Protein AF-A0A935T039-F1 (afdb_monomer)

Radius of gyration: 15.33 Å; Cα contacts (8 Å, |Δi|>4): 122; chains: 1; bounding box: 45×27×36 Å

Sequence (85 aa):
MFDSLFTLYCEACEVASRPSRLWVRAELEVASSRGIETHHYLECMNCGYRFKSCMEDHMEAVGDDEWRRCVDDSSTSAESPSTLR

Structure (mmCIF, N/CA/C/O backbone):
data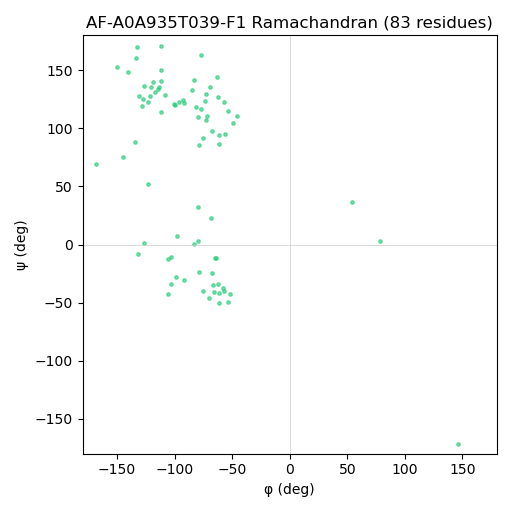_AF-A0A935T039-F1
#
_entry.id   AF-A0A935T039-F1
#
loop_
_atom_site.group_PDB
_atom_site.id
_atom_site.type_symbol
_atom_site.label_atom_id
_atom_site.label_alt_id
_atom_site.label_comp_id
_atom_site.label_asym_id
_atom_site.label_ent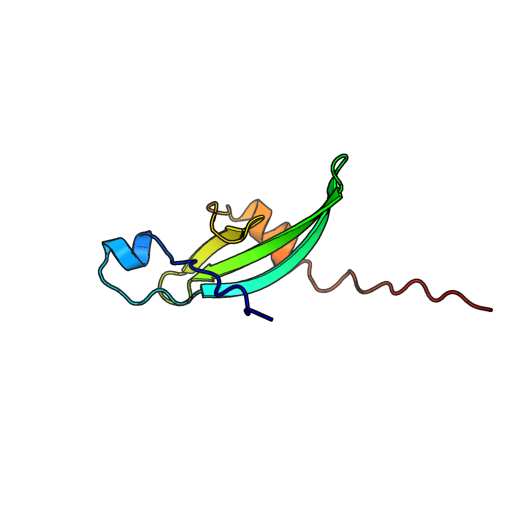ity_id
_atom_site.label_seq_id
_atom_site.pdbx_PDB_ins_code
_atom_site.Cartn_x
_atom_site.Cartn_y
_atom_site.Cartn_z
_atom_site.occupancy
_atom_site.B_iso_or_equiv
_atom_site.auth_seq_id
_atom_site.auth_comp_id
_atom_site.auth_asym_id
_atom_site.auth_atom_id
_atom_site.pdbx_PDB_model_num
ATOM 1 N N . MET A 1 1 ? 23.073 6.901 9.869 1.00 43.97 1 MET A N 1
ATOM 2 C CA . MET A 1 1 ? 22.184 6.897 8.693 1.00 43.97 1 MET A CA 1
ATOM 3 C C . MET A 1 1 ? 20.804 6.682 9.267 1.00 43.97 1 MET A C 1
ATOM 5 O O . MET A 1 1 ? 20.655 5.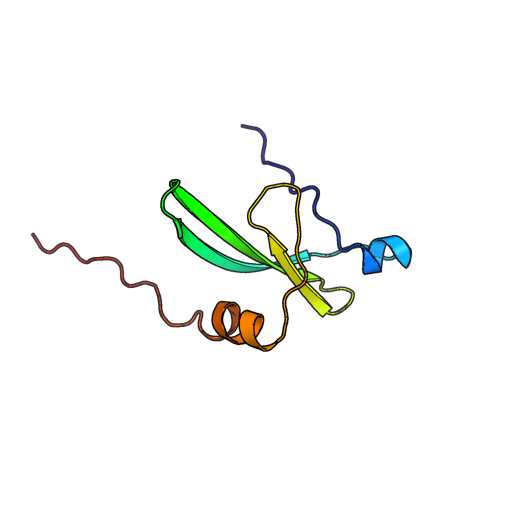720 10.007 1.00 43.97 1 MET A O 1
ATOM 9 N N . PHE A 1 2 ? 19.895 7.645 9.131 1.00 34.09 2 PHE A N 1
ATOM 10 C CA . PHE A 1 2 ? 18.539 7.459 9.637 1.00 34.09 2 PHE A CA 1
ATOM 11 C C . PHE A 1 2 ? 17.873 6.448 8.710 1.00 34.09 2 PHE A C 1
ATOM 13 O O . PHE A 1 2 ? 17.695 6.744 7.534 1.00 34.09 2 PHE A O 1
ATOM 20 N N . ASP A 1 3 ? 17.611 5.245 9.224 1.00 44.38 3 ASP A N 1
ATOM 21 C CA . ASP A 1 3 ? 16.550 4.387 8.710 1.00 44.38 3 ASP A CA 1
ATOM 22 C C . ASP A 1 3 ? 15.332 5.291 8.540 1.00 44.38 3 ASP A C 1
ATOM 24 O O . ASP A 1 3 ? 14.816 5.811 9.535 1.00 44.38 3 ASP A O 1
ATOM 28 N N . SER A 1 4 ? 14.947 5.557 7.292 1.00 46.31 4 SER A N 1
ATOM 29 C CA . SER A 1 4 ? 13.666 6.165 6.969 1.00 46.31 4 SER A CA 1
ATOM 30 C C . SER A 1 4 ? 12.604 5.273 7.594 1.00 46.31 4 SER A C 1
ATOM 32 O O . SER A 1 4 ? 12.251 4.217 7.070 1.00 46.31 4 SER A O 1
ATOM 34 N N . LEU A 1 5 ? 12.187 5.644 8.803 1.00 52.19 5 LEU A N 1
ATOM 35 C CA . LEU A 1 5 ? 11.062 5.057 9.497 1.00 52.19 5 LEU A CA 1
ATOM 36 C C . LEU A 1 5 ? 9.874 5.340 8.592 1.00 52.19 5 LEU A C 1
ATOM 38 O O . LEU A 1 5 ? 9.323 6.430 8.669 1.00 52.19 5 LEU A O 1
ATOM 42 N N . PHE A 1 6 ? 9.524 4.400 7.712 1.00 57.00 6 PHE A N 1
ATOM 43 C CA . PHE A 1 6 ? 8.301 4.471 6.927 1.00 57.00 6 PHE A CA 1
ATOM 44 C C . PHE A 1 6 ? 7.160 4.780 7.900 1.00 57.00 6 PHE A C 1
ATOM 46 O O . PHE A 1 6 ? 6.728 3.915 8.665 1.00 57.00 6 PHE A O 1
ATOM 53 N N . THR A 1 7 ? 6.682 6.023 7.906 1.00 67.62 7 THR A N 1
ATOM 54 C CA . THR A 1 7 ? 5.576 6.494 8.751 1.00 67.62 7 THR A CA 1
ATOM 55 C C . THR A 1 7 ? 4.236 6.087 8.142 1.00 67.62 7 THR A C 1
ATOM 57 O O . THR A 1 7 ? 3.232 6.781 8.267 1.00 67.62 7 THR A O 1
ATOM 60 N N . LEU A 1 8 ? 4.213 4.944 7.459 1.00 80.94 8 LEU A N 1
ATOM 61 C CA . LEU A 1 8 ? 3.060 4.447 6.741 1.00 80.94 8 LEU A CA 1
ATOM 62 C C . LEU A 1 8 ? 2.148 3.675 7.693 1.00 80.94 8 LEU A C 1
ATOM 64 O O . LEU A 1 8 ? 2.575 2.793 8.443 1.00 80.94 8 LEU A O 1
ATOM 68 N N . TYR A 1 9 ? 0.856 3.975 7.628 1.00 86.88 9 TYR A N 1
ATOM 69 C CA . TYR A 1 9 ? -0.179 3.271 8.371 1.00 86.88 9 TYR A CA 1
ATOM 70 C C . TYR A 1 9 ? -1.428 3.083 7.510 1.00 86.88 9 TYR A C 1
ATOM 72 O O . TYR A 1 9 ? -1.758 3.884 6.644 1.00 86.88 9 TYR A O 1
ATOM 80 N N . CYS A 1 10 ? -2.150 1.993 7.745 1.00 89.38 10 CYS A N 1
ATOM 81 C CA . CYS A 1 10 ? -3.435 1.761 7.113 1.00 89.38 10 CYS A CA 1
ATOM 82 C C . CYS A 1 10 ? -4.479 2.702 7.729 1.00 89.38 10 CYS A C 1
ATOM 84 O O . CYS A 1 10 ? -4.929 2.456 8.850 1.00 89.38 10 CYS A O 1
ATOM 86 N N . GLU A 1 11 ? -4.898 3.721 6.977 1.00 88.25 11 GLU A N 1
ATOM 87 C CA . GLU A 1 11 ? -5.920 4.699 7.386 1.00 88.25 11 GLU A CA 1
ATOM 88 C C . GLU A 1 11 ? -7.203 4.009 7.882 1.00 88.25 11 GLU A C 1
ATOM 90 O O . GLU A 1 11 ? -7.730 4.333 8.941 1.00 88.25 11 GLU A O 1
ATOM 95 N N . ALA A 1 12 ? -7.659 2.953 7.199 1.00 88.38 12 ALA A N 1
ATOM 96 C CA . ALA A 1 12 ? -8.837 2.197 7.627 1.00 88.38 12 ALA A CA 1
ATOM 97 C C . ALA A 1 12 ? -8.666 1.527 9.007 1.00 88.38 12 ALA A C 1
ATOM 99 O O . ALA A 1 12 ? -9.633 1.399 9.758 1.00 88.38 12 ALA A O 1
ATOM 100 N N . CYS A 1 13 ? -7.453 1.082 9.358 1.00 91.44 13 CYS A N 1
ATOM 101 C CA . CYS A 1 13 ? -7.178 0.544 10.693 1.00 91.44 13 CYS A CA 1
ATOM 102 C C . CYS A 1 13 ? -7.087 1.654 11.734 1.00 91.44 13 CYS A C 1
ATOM 104 O O . CYS A 1 13 ? -7.604 1.474 12.833 1.00 91.44 13 CYS A O 1
ATOM 106 N N . GLU A 1 14 ? -6.472 2.783 11.385 1.00 90.44 14 GLU A N 1
ATOM 107 C CA . GLU A 1 14 ? -6.364 3.942 12.267 1.00 90.44 14 GLU A CA 1
ATOM 108 C C . GLU A 1 14 ? -7.749 4.493 12.630 1.00 90.44 14 GLU A C 1
ATOM 110 O O . GLU A 1 14 ? -8.076 4.595 13.812 1.00 90.44 14 GLU A O 1
ATOM 115 N N . VAL A 1 15 ? -8.610 4.722 11.633 1.00 90.69 15 VAL A N 1
ATOM 116 C CA . VAL A 1 15 ? -10.004 5.154 11.831 1.00 90.69 15 VAL A CA 1
ATOM 117 C C . VAL A 1 15 ? -10.775 4.152 12.696 1.00 90.69 15 VAL A C 1
ATOM 119 O O . VAL A 1 15 ? -11.568 4.540 13.552 1.00 90.69 15 VAL A O 1
ATOM 122 N N . ALA A 1 16 ? -10.512 2.853 12.531 1.00 91.75 16 ALA A N 1
ATOM 123 C CA . ALA A 1 16 ? -11.109 1.797 13.347 1.00 91.75 16 ALA A CA 1
ATOM 124 C C . ALA A 1 16 ? -10.442 1.609 14.726 1.00 91.75 16 ALA A C 1
ATOM 126 O O . ALA A 1 16 ? -10.823 0.689 15.452 1.00 91.75 16 ALA A O 1
ATOM 127 N N . SER A 1 17 ? -9.450 2.430 15.095 1.00 90.81 17 SER A N 1
ATOM 128 C CA . SER A 1 17 ? -8.665 2.304 16.335 1.00 90.81 17 SER A CA 1
ATOM 129 C C . SER A 1 17 ? -8.022 0.920 16.516 1.00 90.81 17 SER A C 1
ATOM 131 O O . SER A 1 17 ? -7.945 0.378 17.620 1.00 90.81 17 SER A O 1
ATOM 133 N N . ARG A 1 18 ? -7.568 0.316 15.413 1.00 90.19 18 ARG A N 1
ATOM 134 C CA . ARG A 1 18 ? -6.873 -0.976 15.375 1.00 90.19 18 ARG A CA 1
ATOM 135 C C . ARG A 1 18 ? -5.410 -0.775 14.977 1.00 90.19 18 ARG A C 1
ATOM 137 O O . ARG A 1 18 ? -5.110 0.127 14.197 1.00 90.19 18 ARG A O 1
ATOM 144 N N . PRO A 1 19 ? -4.491 -1.637 15.442 1.00 86.44 19 PRO A N 1
ATOM 145 C CA . PRO A 1 19 ? -3.095 -1.538 15.043 1.00 86.44 19 PRO A CA 1
ATOM 146 C C . PRO A 1 19 ? -2.949 -1.744 13.530 1.00 86.44 19 PRO A C 1
ATOM 148 O O . PRO A 1 19 ? -3.399 -2.752 12.976 1.00 86.44 19 PRO A O 1
ATOM 151 N N . SER A 1 20 ? -2.294 -0.790 12.871 1.00 86.88 20 SER A N 1
ATOM 152 C CA . SER A 1 20 ? -1.839 -0.953 11.494 1.00 86.88 20 SER A CA 1
ATOM 153 C C . SER A 1 20 ? -0.644 -1.903 11.465 1.00 86.88 20 SER A C 1
ATOM 155 O O . SER A 1 20 ? 0.319 -1.720 12.208 1.00 86.88 20 SER A O 1
ATOM 157 N N . ARG A 1 21 ? -0.695 -2.917 10.597 1.00 89.94 21 ARG A N 1
ATOM 158 C CA . ARG A 1 21 ? 0.409 -3.859 10.399 1.00 89.94 21 ARG A CA 1
ATOM 159 C C . ARG A 1 21 ? 0.635 -4.073 8.912 1.00 89.94 21 ARG A C 1
ATOM 161 O O . ARG A 1 21 ? 0.032 -4.965 8.325 1.00 89.94 21 ARG A O 1
ATOM 168 N N . LEU A 1 22 ? 1.470 -3.229 8.321 1.00 90.44 22 LEU A N 1
ATOM 169 C CA . LEU A 1 22 ? 1.808 -3.291 6.904 1.00 90.44 22 LEU A CA 1
ATOM 170 C C . LEU A 1 22 ? 2.922 -4.313 6.662 1.00 90.44 22 LEU A C 1
ATOM 172 O O . LEU A 1 22 ? 3.844 -4.442 7.467 1.00 90.44 22 LEU A O 1
ATOM 176 N N . TRP A 1 23 ? 2.817 -5.043 5.558 1.00 90.31 23 TRP A N 1
ATOM 177 C CA . TRP A 1 23 ? 3.801 -6.015 5.107 1.00 90.31 23 TRP A CA 1
ATOM 178 C C . TRP A 1 23 ? 4.130 -5.768 3.638 1.00 90.31 23 TRP A C 1
ATOM 180 O O . TRP A 1 23 ? 3.219 -5.716 2.814 1.00 90.31 23 TRP A O 1
ATOM 190 N N . VAL A 1 24 ? 5.414 -5.646 3.301 1.00 90.25 24 VAL A N 1
ATOM 191 C CA . VAL A 1 24 ? 5.859 -5.508 1.907 1.00 90.25 24 VAL A CA 1
ATOM 192 C C . VAL A 1 24 ? 5.738 -6.859 1.207 1.00 90.25 24 VAL A C 1
ATOM 194 O O . VAL A 1 24 ? 6.274 -7.867 1.668 1.00 90.25 24 VAL A O 1
ATOM 197 N N . ARG A 1 25 ? 4.990 -6.887 0.108 1.00 91.69 25 ARG A N 1
ATOM 198 C CA . ARG A 1 25 ? 4.727 -8.083 -0.697 1.00 91.69 25 ARG A CA 1
ATOM 199 C C . ARG A 1 25 ? 5.551 -8.127 -1.973 1.00 91.69 25 ARG A C 1
ATOM 201 O O . ARG A 1 25 ? 5.954 -9.212 -2.368 1.00 91.69 25 ARG A O 1
ATOM 208 N N . ALA A 1 26 ? 5.814 -6.971 -2.571 1.00 89.44 26 ALA A N 1
ATOM 209 C CA . ALA A 1 26 ? 6.698 -6.836 -3.718 1.00 89.44 26 ALA A CA 1
ATOM 210 C C . ALA A 1 26 ? 7.371 -5.461 -3.711 1.00 89.44 26 ALA A C 1
ATOM 212 O O . ALA A 1 26 ? 6.806 -4.485 -3.208 1.00 89.44 26 ALA A O 1
ATOM 213 N N . GLU A 1 27 ? 8.557 -5.399 -4.304 1.00 90.69 27 GLU A N 1
ATOM 214 C CA . GLU A 1 27 ? 9.313 -4.174 -4.550 1.00 90.69 27 GLU A CA 1
ATOM 215 C C . GLU A 1 27 ? 9.667 -4.146 -6.035 1.00 90.69 27 GLU A C 1
ATOM 217 O O . GLU A 1 27 ? 10.196 -5.120 -6.569 1.00 90.69 27 GLU A O 1
ATOM 222 N N . LEU A 1 28 ? 9.308 -3.064 -6.717 1.00 88.06 28 LEU A N 1
ATOM 223 C CA . LEU A 1 28 ? 9.432 -2.938 -8.166 1.00 88.06 28 LEU A CA 1
ATOM 224 C C . LEU A 1 28 ? 10.163 -1.649 -8.506 1.00 88.06 28 LEU A C 1
ATOM 226 O O . LEU A 1 28 ? 9.672 -0.562 -8.216 1.00 88.06 28 LEU A O 1
ATOM 230 N N . GLU A 1 29 ? 11.308 -1.771 -9.164 1.00 88.75 29 GLU A N 1
ATOM 231 C CA . GLU A 1 29 ? 12.020 -0.630 -9.727 1.00 88.75 29 GLU A CA 1
ATOM 232 C C . GLU A 1 29 ? 11.402 -0.262 -11.078 1.00 88.75 29 GLU A C 1
ATOM 234 O O . GLU A 1 29 ? 11.387 -1.051 -12.024 1.00 88.75 29 GLU A O 1
ATOM 239 N N . VAL A 1 30 ? 10.871 0.952 -11.175 1.00 84.00 30 VAL A N 1
ATOM 240 C CA . VAL A 1 30 ? 10.248 1.484 -12.382 1.00 84.00 30 VAL A CA 1
ATOM 241 C C . VAL A 1 30 ? 11.127 2.600 -12.927 1.00 84.00 30 VAL A C 1
ATOM 243 O O . VAL A 1 30 ? 11.279 3.656 -12.318 1.00 84.00 30 VAL A O 1
ATOM 246 N N . ALA A 1 31 ? 11.708 2.369 -14.103 1.00 85.06 31 ALA A N 1
ATOM 247 C CA . ALA A 1 31 ? 12.449 3.397 -14.819 1.00 85.06 31 ALA A CA 1
ATOM 248 C C . ALA A 1 31 ? 11.472 4.371 -15.496 1.00 85.06 31 ALA A C 1
ATOM 250 O O . ALA A 1 31 ? 10.723 3.995 -16.401 1.00 85.06 31 ALA A O 1
ATOM 251 N N . SER A 1 32 ? 11.499 5.632 -15.077 1.00 79.00 32 SER A N 1
ATOM 252 C CA . SER A 1 32 ? 10.765 6.736 -15.687 1.00 79.00 32 SER A CA 1
ATOM 253 C C . SER A 1 32 ? 11.726 7.726 -16.356 1.00 79.00 32 SER A C 1
ATOM 255 O O . SER A 1 32 ? 12.947 7.664 -16.209 1.00 79.00 32 SER A O 1
ATOM 257 N N . SER A 1 33 ? 11.187 8.684 -17.113 1.00 78.56 33 SER A N 1
ATOM 258 C CA . SER A 1 33 ? 11.987 9.745 -17.746 1.00 78.56 33 SER A CA 1
ATOM 259 C C . SER A 1 33 ? 12.686 10.671 -16.741 1.00 78.56 33 SER A C 1
ATOM 261 O O . SER A 1 33 ? 13.538 11.465 -17.137 1.00 78.56 33 SER A O 1
ATOM 263 N N . ARG A 1 34 ? 12.326 10.583 -15.454 1.00 78.56 34 ARG A N 1
ATOM 264 C CA . ARG A 1 34 ? 12.881 11.384 -14.356 1.00 78.56 34 ARG A CA 1
ATOM 265 C C . ARG A 1 34 ? 13.890 10.620 -13.495 1.00 78.56 34 ARG A C 1
ATOM 267 O O . ARG A 1 34 ? 14.573 11.257 -12.699 1.00 78.56 34 ARG A O 1
ATOM 274 N N . GLY A 1 35 ? 14.007 9.303 -13.658 1.00 83.69 35 GLY A N 1
ATOM 275 C CA . GLY A 1 35 ? 14.890 8.458 -12.857 1.00 83.69 35 GLY A CA 1
ATOM 276 C C . GLY A 1 35 ? 14.308 7.067 -12.623 1.00 83.69 35 GLY A C 1
ATOM 277 O O . GLY A 1 35 ? 13.303 6.697 -13.220 1.00 83.69 35 GLY A O 1
ATOM 278 N N . ILE A 1 36 ? 14.963 6.292 -11.762 1.00 84.38 36 ILE A N 1
ATOM 279 C CA . ILE A 1 36 ? 14.445 5.007 -11.283 1.00 84.38 36 ILE A CA 1
ATOM 280 C C . ILE A 1 36 ? 13.687 5.281 -9.985 1.00 84.38 36 ILE A C 1
ATOM 282 O O . ILE A 1 36 ? 14.243 5.876 -9.063 1.00 84.38 36 ILE A O 1
ATOM 286 N N . GLU A 1 37 ? 12.424 4.872 -9.939 1.00 85.62 37 GLU A N 1
ATOM 287 C CA . GLU A 1 37 ? 11.544 4.998 -8.778 1.00 85.62 37 GLU A CA 1
ATOM 288 C C . GLU A 1 37 ? 11.225 3.600 -8.242 1.00 85.62 37 GLU A C 1
ATOM 290 O O . GLU A 1 37 ? 10.923 2.692 -9.016 1.00 85.62 37 GLU A O 1
ATOM 295 N N . THR A 1 38 ? 11.281 3.412 -6.924 1.00 86.00 38 THR A N 1
ATOM 296 C CA . THR A 1 38 ? 10.948 2.127 -6.297 1.00 86.00 38 THR A CA 1
ATOM 297 C C . THR A 1 38 ? 9.505 2.149 -5.816 1.00 86.00 38 THR A C 1
ATOM 299 O O . THR A 1 38 ? 9.106 3.001 -5.026 1.00 86.00 38 THR A O 1
ATOM 302 N N . HIS A 1 39 ? 8.705 1.204 -6.296 1.00 89.75 39 HIS A N 1
ATOM 303 C CA . HIS A 1 39 ? 7.334 0.988 -5.863 1.00 89.75 39 HIS A CA 1
ATOM 304 C C . HIS A 1 39 ? 7.273 -0.174 -4.875 1.00 89.75 39 HIS A C 1
ATOM 306 O O . HIS A 1 39 ? 7.593 -1.310 -5.224 1.00 89.75 39 HIS A O 1
ATOM 312 N N . HIS A 1 40 ? 6.790 0.095 -3.667 1.00 89.88 40 HIS A N 1
ATOM 313 C CA . HIS A 1 40 ? 6.547 -0.914 -2.642 1.00 89.88 40 HIS A CA 1
ATOM 314 C C . HIS A 1 40 ? 5.062 -1.270 -2.617 1.00 89.88 40 HIS A C 1
ATOM 316 O O . HIS A 1 40 ? 4.218 -0.413 -2.355 1.00 89.88 40 HIS A O 1
ATOM 322 N N . TYR A 1 41 ? 4.738 -2.537 -2.861 1.00 91.75 41 TYR A N 1
ATOM 323 C CA . TYR A 1 41 ? 3.384 -3.063 -2.709 1.00 91.75 41 TYR A CA 1
ATOM 324 C C . TYR A 1 41 ? 3.220 -3.618 -1.302 1.00 91.75 41 TYR A C 1
ATOM 326 O O . TYR A 1 41 ? 3.958 -4.508 -0.878 1.00 91.75 41 TYR A O 1
ATOM 334 N N . LEU A 1 42 ? 2.255 -3.080 -0.568 1.00 92.12 42 LEU A N 1
ATOM 335 C CA . LEU A 1 42 ? 2.053 -3.309 0.855 1.00 92.12 42 LEU A CA 1
ATOM 336 C C . LEU A 1 42 ? 0.689 -3.956 1.088 1.00 92.12 42 LEU A C 1
ATOM 338 O O . LEU A 1 42 ? -0.309 -3.556 0.498 1.00 92.12 42 LEU A O 1
ATOM 342 N N . GLU A 1 43 ? 0.621 -4.916 2.001 1.00 93.69 43 GLU A N 1
ATOM 343 C CA . GLU A 1 43 ? -0.635 -5.477 2.497 1.00 93.69 43 GLU A CA 1
ATOM 344 C C . GLU A 1 43 ? -0.772 -5.195 3.992 1.00 93.69 43 GLU A C 1
ATOM 346 O O . GLU A 1 43 ? 0.140 -5.461 4.777 1.00 93.69 43 GLU A O 1
ATOM 351 N N . CYS A 1 44 ? -1.925 -4.686 4.417 1.00 92.94 44 CYS A N 1
ATOM 352 C CA . CYS A 1 44 ? -2.237 -4.594 5.832 1.00 92.94 44 CYS A CA 1
ATOM 353 C C . CYS A 1 44 ? -2.707 -5.951 6.358 1.00 92.94 44 CYS A C 1
ATOM 355 O O . CYS A 1 44 ? -3.836 -6.368 6.124 1.00 92.94 44 CYS A O 1
ATOM 357 N N . MET A 1 45 ? -1.891 -6.597 7.183 1.00 92.81 45 MET A N 1
ATOM 358 C CA . MET A 1 45 ? -2.181 -7.895 7.800 1.00 92.81 45 MET A CA 1
ATOM 359 C C . MET A 1 45 ? -3.372 -7.876 8.771 1.00 92.81 45 MET A C 1
ATOM 361 O O . MET A 1 45 ? -3.816 -8.929 9.221 1.00 92.81 45 MET A O 1
ATOM 365 N N . ASN A 1 46 ? -3.874 -6.695 9.141 1.00 91.94 46 ASN A N 1
ATOM 366 C CA . ASN A 1 46 ? -5.000 -6.559 10.065 1.00 91.94 46 ASN A CA 1
ATOM 367 C C . ASN A 1 46 ? -6.369 -6.494 9.355 1.00 91.94 46 ASN A C 1
ATOM 369 O O . ASN A 1 46 ? -7.379 -6.912 9.928 1.00 91.94 46 ASN A O 1
ATOM 373 N N . CYS A 1 47 ? -6.422 -5.957 8.134 1.00 92.12 47 CYS A N 1
ATOM 374 C CA . CYS A 1 47 ? -7.669 -5.746 7.384 1.00 92.12 47 CYS A CA 1
ATOM 375 C C . CYS A 1 47 ? -7.631 -6.241 5.928 1.00 92.12 47 CYS A C 1
ATOM 377 O O . CYS A 1 47 ? -8.671 -6.244 5.281 1.00 92.12 47 CYS A O 1
ATOM 379 N N . GLY A 1 48 ? -6.471 -6.656 5.418 1.00 92.12 48 GLY A N 1
ATOM 380 C CA . GLY A 1 48 ? -6.279 -7.155 4.054 1.00 92.12 48 GLY A CA 1
ATOM 381 C C . GLY A 1 48 ? -6.206 -6.073 2.974 1.00 92.12 48 GLY A C 1
ATOM 382 O O . GLY A 1 48 ? -6.103 -6.410 1.797 1.00 92.12 48 GLY A O 1
ATOM 383 N N . TYR A 1 49 ? -6.263 -4.784 3.334 1.00 92.75 49 TYR A N 1
ATOM 384 C CA . TYR A 1 49 ? -6.117 -3.715 2.347 1.00 92.75 49 TYR A CA 1
ATOM 385 C C . TYR A 1 49 ? -4.734 -3.736 1.703 1.00 92.75 49 TYR A C 1
ATOM 387 O O . TYR A 1 49 ? -3.727 -4.009 2.359 1.00 92.75 49 TYR A O 1
ATOM 395 N N . ARG A 1 50 ? -4.718 -3.409 0.416 1.00 94.56 50 ARG A N 1
ATOM 396 C CA . ARG A 1 50 ? -3.544 -3.429 -0.444 1.00 94.56 50 ARG A CA 1
ATOM 397 C C . ARG A 1 50 ? -3.215 -2.014 -0.869 1.00 94.56 50 ARG A C 1
ATOM 399 O O . ARG A 1 50 ? -4.103 -1.267 -1.283 1.00 94.56 50 ARG A O 1
ATOM 406 N N . PHE A 1 51 ? -1.943 -1.679 -0.774 1.00 92.94 51 PHE A N 1
ATOM 407 C CA . PHE A 1 51 ? -1.436 -0.351 -1.044 1.00 92.94 51 PHE A CA 1
ATOM 408 C C . PHE A 1 51 ? -0.199 -0.413 -1.921 1.00 92.94 51 PHE A C 1
ATOM 410 O O . PHE A 1 51 ? 0.483 -1.436 -1.995 1.00 92.94 51 PHE A O 1
ATOM 417 N N . LYS A 1 52 ? 0.101 0.717 -2.542 1.00 91.94 52 LYS A N 1
ATOM 418 C CA . LYS A 1 52 ? 1.344 0.982 -3.243 1.00 91.94 52 LYS A CA 1
ATOM 419 C C . LYS A 1 52 ? 1.935 2.274 -2.703 1.00 91.94 52 LYS A C 1
ATOM 421 O O . LYS A 1 52 ? 1.210 3.247 -2.525 1.00 91.94 52 LYS A O 1
ATOM 426 N N . SER A 1 53 ? 3.240 2.267 -2.463 1.00 89.88 53 SER A N 1
ATOM 427 C CA . SER A 1 53 ? 4.017 3.425 -2.026 1.00 89.88 53 SER A CA 1
ATOM 428 C C . SER A 1 53 ? 5.137 3.669 -3.027 1.00 89.88 53 SER A C 1
ATOM 430 O O . SER A 1 53 ? 5.936 2.768 -3.276 1.00 89.88 53 SER A O 1
ATOM 432 N N . CYS A 1 54 ? 5.191 4.861 -3.614 1.00 80.62 54 CYS A N 1
ATOM 433 C CA . CYS A 1 54 ? 6.302 5.316 -4.464 1.00 80.62 54 CYS A CA 1
ATOM 434 C C . CYS A 1 54 ? 7.200 6.350 -3.763 1.00 80.62 54 CYS A C 1
ATOM 436 O O . CYS A 1 54 ? 8.287 6.657 -4.243 1.00 80.62 54 CYS A O 1
ATOM 438 N N . MET A 1 55 ? 6.746 6.884 -2.625 1.00 72.19 55 MET A N 1
ATOM 439 C CA . MET A 1 55 ? 7.458 7.839 -1.775 1.00 72.19 55 MET A CA 1
ATOM 440 C C . MET A 1 55 ? 7.367 7.397 -0.311 1.00 72.19 55 MET A C 1
ATOM 442 O O . MET A 1 55 ? 6.635 6.460 0.015 1.00 72.19 55 MET A O 1
ATOM 446 N N . GLU A 1 56 ? 8.130 8.049 0.563 1.00 69.31 56 GLU A N 1
ATOM 447 C CA . GLU A 1 56 ? 8.308 7.642 1.963 1.00 69.31 56 GLU A CA 1
ATOM 448 C C . GLU A 1 56 ? 7.027 7.790 2.815 1.00 69.31 56 GLU A C 1
ATOM 450 O O . GLU A 1 56 ? 6.858 7.071 3.799 1.00 69.31 56 GLU A O 1
ATOM 455 N N . ASP A 1 57 ? 6.103 8.672 2.417 1.00 77.12 57 ASP A N 1
ATOM 456 C CA . ASP A 1 57 ? 4.952 9.100 3.222 1.00 77.12 57 ASP A CA 1
ATOM 457 C C . ASP A 1 57 ? 3.579 8.961 2.532 1.00 77.12 57 ASP A C 1
ATOM 459 O O . ASP A 1 57 ? 2.556 9.292 3.134 1.00 77.12 57 ASP A O 1
ATOM 463 N N . HIS A 1 58 ? 3.519 8.456 1.295 1.00 82.88 58 HIS A N 1
ATOM 464 C CA . HIS A 1 58 ? 2.270 8.369 0.530 1.00 82.88 58 HIS A CA 1
ATOM 465 C C . HIS A 1 58 ? 1.921 6.941 0.108 1.00 82.88 58 HIS A C 1
ATOM 467 O O . HIS A 1 58 ? 2.712 6.276 -0.556 1.00 82.88 58 HIS A O 1
ATOM 473 N N . MET A 1 59 ? 0.694 6.512 0.425 1.00 89.31 59 MET A N 1
ATOM 474 C CA . MET A 1 59 ? 0.128 5.237 -0.012 1.00 89.31 59 MET A CA 1
ATOM 475 C C . MET A 1 59 ? -1.142 5.427 -0.829 1.00 89.31 59 MET A C 1
ATOM 477 O O . MET A 1 59 ? -2.063 6.135 -0.424 1.00 89.31 59 MET A O 1
ATOM 481 N N . GLU A 1 60 ? -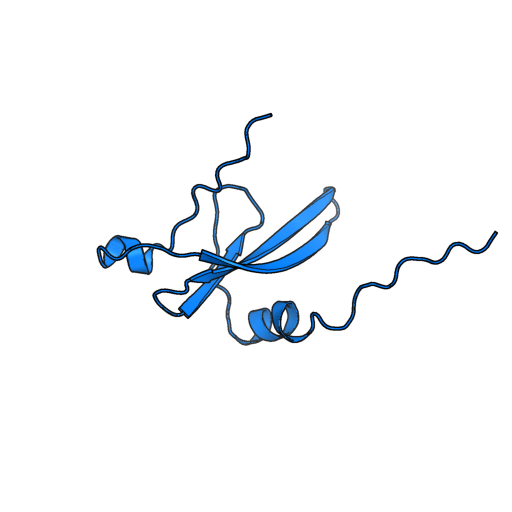1.221 4.687 -1.926 1.00 91.25 60 GLU A N 1
ATOM 482 C CA . GLU A 1 60 ? -2.384 4.618 -2.802 1.00 91.25 60 GLU A CA 1
ATOM 483 C C . GLU A 1 60 ? -3.024 3.234 -2.704 1.00 91.25 60 GLU A C 1
ATOM 485 O O . GLU A 1 60 ? -2.323 2.224 -2.620 1.00 91.25 60 GLU A O 1
ATOM 490 N N . ALA A 1 61 ? -4.356 3.163 -2.710 1.00 91.69 61 ALA A N 1
ATOM 4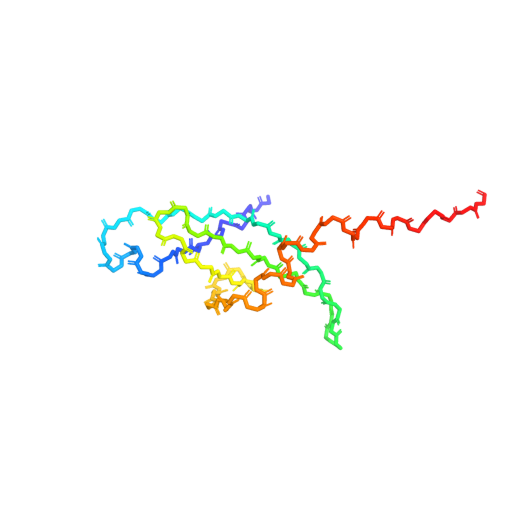91 C CA . ALA A 1 61 ? -5.067 1.887 -2.714 1.00 91.69 61 ALA A CA 1
ATOM 492 C C . ALA A 1 61 ? -4.877 1.161 -4.055 1.00 91.69 61 ALA A C 1
ATOM 494 O O . ALA A 1 61 ? -5.029 1.757 -5.120 1.00 91.69 61 ALA A O 1
ATOM 495 N N . VAL A 1 62 ? -4.598 -0.141 -3.995 1.00 92.56 62 VAL A N 1
ATOM 496 C CA . VAL A 1 62 ? -4.330 -0.970 -5.179 1.00 92.56 62 VAL A CA 1
ATOM 497 C C . VAL A 1 62 ? -5.500 -1.912 -5.441 1.00 92.56 62 VAL A C 1
ATOM 499 O O . VAL A 1 62 ? -5.933 -2.647 -4.551 1.00 92.56 62 VAL A O 1
ATOM 502 N N . GLY A 1 63 ? -5.998 -1.913 -6.678 1.00 91.62 63 GLY A N 1
ATOM 503 C CA . GLY A 1 63 ? -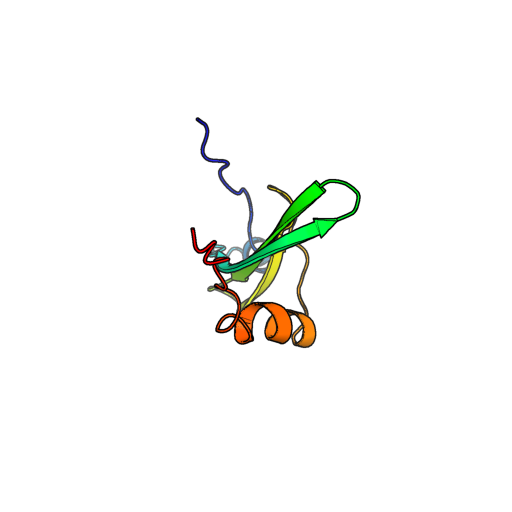7.037 -2.843 -7.129 1.00 91.62 63 GLY A CA 1
ATOM 504 C C . GLY A 1 63 ? -6.504 -4.253 -7.412 1.00 91.62 63 GLY A C 1
ATOM 505 O O . GLY A 1 63 ? -5.307 -4.456 -7.610 1.00 91.62 63 GLY A O 1
ATOM 506 N N . ASP A 1 64 ? -7.401 -5.239 -7.485 1.00 90.44 64 ASP A N 1
ATOM 507 C CA . ASP A 1 64 ? -7.043 -6.653 -7.678 1.00 90.44 64 ASP A CA 1
ATOM 508 C C . ASP A 1 64 ? -6.217 -6.925 -8.945 1.00 90.44 64 ASP A C 1
ATOM 510 O O . ASP A 1 64 ? -5.271 -7.712 -8.909 1.00 90.44 64 ASP A O 1
ATOM 514 N N . ASP A 1 65 ? -6.543 -6.271 -10.064 1.00 91.12 65 ASP A N 1
ATOM 515 C CA . ASP A 1 65 ? -5.832 -6.473 -11.331 1.00 91.12 65 ASP A CA 1
ATOM 516 C C . ASP A 1 65 ? -4.375 -6.004 -11.285 1.00 91.12 65 ASP A C 1
ATOM 518 O O . ASP A 1 65 ? -3.502 -6.676 -11.831 1.00 91.12 65 ASP A O 1
ATOM 522 N N . GLU A 1 66 ? -4.107 -4.857 -10.657 1.00 91.50 66 GLU A N 1
ATOM 523 C CA . GLU A 1 66 ? -2.744 -4.343 -10.478 1.00 91.50 66 GLU A CA 1
ATOM 524 C C . GLU A 1 66 ? -1.979 -5.199 -9.472 1.00 91.50 66 GLU A C 1
ATOM 526 O O . GLU A 1 66 ? -0.870 -5.641 -9.767 1.00 91.50 66 GLU A O 1
ATOM 531 N N . TRP A 1 67 ? -2.608 -5.522 -8.338 1.00 92.25 67 TRP A N 1
ATOM 532 C CA . TRP A 1 67 ? -2.012 -6.376 -7.316 1.00 92.25 67 TRP A CA 1
ATOM 533 C C . TRP A 1 67 ? -1.537 -7.709 -7.892 1.00 92.25 67 TRP A C 1
ATOM 535 O O . TRP A 1 67 ? -0.383 -8.084 -7.713 1.00 92.25 67 TRP A O 1
ATOM 545 N N . ARG A 1 68 ? -2.397 -8.393 -8.652 1.00 90.94 68 ARG A N 1
ATOM 546 C CA . ARG A 1 68 ? -2.057 -9.680 -9.263 1.00 90.94 68 ARG A CA 1
ATOM 547 C C . ARG A 1 68 ? -0.882 -9.566 -10.234 1.00 90.94 68 ARG A C 1
ATOM 549 O O . ARG A 1 68 ? -0.009 -10.421 -10.241 1.00 90.94 68 ARG A O 1
ATOM 556 N N . ARG A 1 69 ? -0.831 -8.511 -11.050 1.00 88.44 69 ARG A N 1
ATOM 557 C CA . ARG A 1 69 ? 0.275 -8.319 -12.007 1.00 88.44 69 ARG A CA 1
ATOM 558 C C . ARG A 1 69 ? 1.610 -8.059 -11.316 1.00 88.44 69 ARG A C 1
ATOM 560 O O . ARG A 1 69 ? 2.639 -8.456 -11.841 1.00 88.44 69 ARG A O 1
ATOM 567 N N . CYS A 1 70 ? 1.596 -7.363 -10.185 1.00 87.06 70 CYS A N 1
ATOM 568 C CA . CYS A 1 70 ? 2.815 -6.878 -9.545 1.00 87.06 70 CYS A CA 1
ATOM 569 C C . CYS A 1 70 ? 3.309 -7.765 -8.397 1.00 87.06 70 CYS A C 1
ATOM 571 O O . CYS A 1 70 ? 4.508 -7.797 -8.144 1.00 87.06 70 CYS A O 1
ATOM 573 N N . VAL A 1 71 ? 2.406 -8.476 -7.718 1.00 85.94 71 VAL A N 1
ATOM 574 C CA . VAL A 1 71 ? 2.719 -9.316 -6.553 1.00 85.94 71 VAL A CA 1
ATOM 575 C C . VAL A 1 71 ? 2.680 -10.809 -6.891 1.00 85.94 71 VAL A C 1
ATOM 577 O O . VAL A 1 71 ? 3.570 -11.541 -6.467 1.00 85.94 71 VAL A O 1
ATOM 580 N N . ASP A 1 72 ? 1.692 -11.286 -7.659 1.00 79.56 72 ASP A N 1
ATOM 581 C CA . ASP A 1 72 ? 1.586 -12.724 -7.973 1.00 79.56 72 ASP A CA 1
ATOM 582 C C . ASP A 1 72 ? 2.564 -13.168 -9.081 1.00 79.56 72 ASP A C 1
ATOM 584 O O . ASP A 1 72 ? 2.960 -14.332 -9.125 1.00 79.56 72 ASP A O 1
ATOM 588 N N . ASP A 1 73 ? 3.013 -12.251 -9.946 1.00 58.41 73 ASP A N 1
ATOM 589 C CA . ASP A 1 73 ? 3.961 -12.547 -11.036 1.00 58.41 73 ASP A CA 1
ATOM 590 C C . ASP A 1 73 ? 5.439 -12.556 -10.578 1.00 58.41 73 ASP A C 1
ATOM 592 O O . ASP A 1 73 ? 6.348 -12.842 -11.356 1.00 58.41 73 ASP A O 1
ATOM 596 N N . SER A 1 74 ? 5.722 -12.311 -9.289 1.00 52.22 74 SER A N 1
ATOM 597 C CA . SER A 1 74 ? 7.086 -12.198 -8.731 1.00 52.22 74 SER A CA 1
ATOM 598 C C . SER A 1 74 ? 7.915 -13.502 -8.705 1.00 52.22 74 SER A C 1
ATOM 600 O O . SER A 1 74 ? 8.882 -13.611 -7.954 1.00 52.22 74 SER A O 1
ATOM 602 N N . SER A 1 75 ? 7.602 -14.487 -9.550 1.00 48.34 75 SER A N 1
ATOM 603 C CA . SER A 1 75 ? 8.496 -15.616 -9.848 1.00 48.34 75 SER A CA 1
ATOM 604 C C . SER A 1 75 ? 9.306 -15.435 -11.140 1.00 48.34 75 SER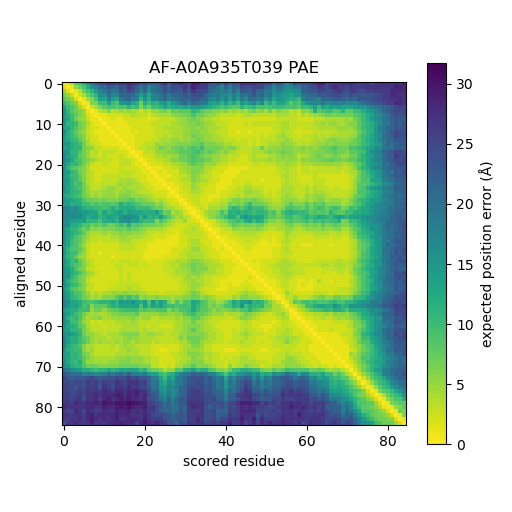 A C 1
ATOM 606 O O . SER A 1 75 ? 10.010 -16.358 -11.549 1.00 48.34 75 SER A O 1
ATOM 608 N N . THR A 1 76 ? 9.270 -14.271 -11.801 1.00 47.84 76 THR A N 1
ATOM 609 C CA . THR A 1 76 ? 10.079 -14.044 -13.014 1.00 47.84 76 THR A CA 1
ATOM 610 C C . THR A 1 76 ? 10.595 -12.610 -13.131 1.00 47.84 76 THR A C 1
ATOM 612 O O . THR A 1 76 ? 10.103 -11.836 -13.937 1.00 47.84 76 THR A O 1
ATOM 615 N N . SER A 1 77 ? 11.614 -12.238 -12.349 1.00 47.69 77 SER A N 1
ATOM 616 C CA . SER A 1 77 ? 12.599 -11.203 -12.737 1.00 47.69 77 SER A CA 1
ATOM 617 C C . SER A 1 77 ? 13.790 -11.202 -11.779 1.00 47.69 77 SER A C 1
ATOM 619 O O . SER A 1 77 ? 14.011 -10.286 -10.998 1.00 47.69 77 SER A O 1
ATOM 621 N N . ALA A 1 78 ? 14.575 -12.272 -11.856 1.00 45.03 78 ALA A N 1
ATOM 622 C CA . ALA A 1 78 ? 15.973 -12.263 -11.444 1.00 45.03 78 ALA A CA 1
ATOM 623 C C . ALA A 1 78 ? 16.831 -12.708 -12.637 1.00 45.03 78 ALA A C 1
ATOM 625 O O . ALA A 1 78 ? 17.632 -13.633 -12.535 1.00 45.03 78 ALA A O 1
ATOM 626 N N . GLU A 1 79 ? 16.655 -12.076 -13.801 1.00 42.84 79 GLU A N 1
ATOM 627 C CA . GLU A 1 79 ? 17.677 -12.145 -14.845 1.00 42.84 79 GLU A CA 1
ATOM 628 C C . GLU A 1 79 ? 18.785 -11.162 -14.475 1.00 42.84 79 GLU A C 1
ATOM 630 O O . GLU A 1 79 ? 18.813 -10.003 -14.876 1.00 42.84 79 GLU A O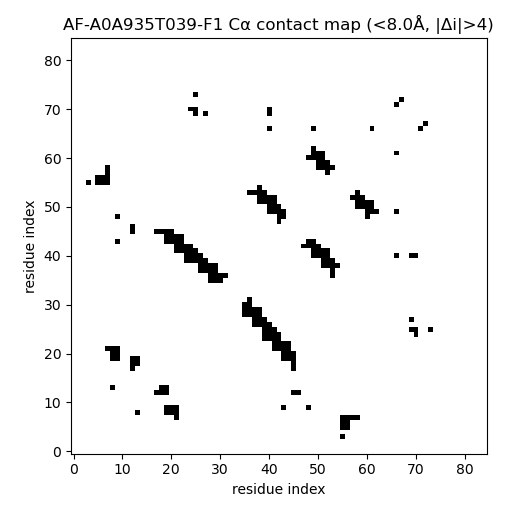 1
ATOM 635 N N . SER A 1 80 ? 19.712 -11.651 -13.653 1.00 42.62 80 SER A N 1
ATOM 636 C CA . SER A 1 80 ? 21.050 -11.076 -13.595 1.00 42.62 80 SER A CA 1
ATOM 637 C C . SER A 1 80 ? 21.631 -11.134 -15.011 1.00 42.62 80 SER A C 1
ATOM 639 O O . SER A 1 80 ? 21.725 -12.241 -15.557 1.00 42.62 80 SER A O 1
ATOM 641 N N . PRO A 1 81 ? 22.048 -10.016 -15.635 1.00 47.72 81 PRO A N 1
ATOM 642 C CA . PRO A 1 81 ? 22.783 -10.101 -16.881 1.00 47.72 81 PRO A CA 1
ATOM 643 C C . PRO A 1 81 ? 24.137 -10.734 -16.560 1.00 47.72 81 PRO A C 1
ATOM 645 O O . PRO A 1 81 ? 25.064 -10.078 -16.084 1.00 47.72 81 PRO A O 1
ATOM 648 N N . SER A 1 82 ? 24.231 -12.043 -16.796 1.00 51.31 82 SER A N 1
ATOM 649 C CA . SER A 1 82 ? 25.484 -12.788 -16.823 1.00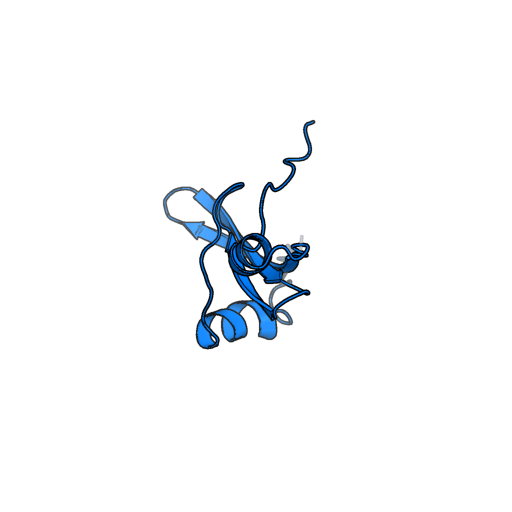 51.31 82 SER A CA 1
ATOM 650 C C . SER A 1 82 ? 26.339 -12.204 -17.943 1.00 51.31 82 SER A C 1
ATOM 652 O O . SER A 1 82 ? 26.288 -12.655 -19.086 1.00 51.31 82 SER A O 1
ATOM 654 N N . THR A 1 83 ? 27.103 -11.156 -17.633 1.00 54.91 83 THR A N 1
ATOM 655 C CA . THR A 1 83 ? 28.130 -10.654 -18.540 1.00 54.91 83 THR A CA 1
ATOM 656 C C . THR A 1 83 ? 29.290 -11.628 -18.474 1.00 54.91 83 THR A C 1
ATOM 658 O O . THR A 1 83 ? 30.168 -11.550 -17.620 1.00 54.91 83 THR A O 1
ATOM 661 N N . LEU A 1 84 ? 29.220 -12.592 -19.384 1.00 51.94 84 LEU A N 1
ATOM 662 C CA . LEU A 1 84 ? 30.313 -13.441 -19.807 1.00 51.94 84 LEU A CA 1
ATOM 663 C C . LEU A 1 84 ? 31.484 -12.544 -20.245 1.00 51.94 84 LEU A C 1
ATOM 665 O O . LEU A 1 84 ? 31.355 -11.828 -21.242 1.00 51.94 84 LEU A O 1
ATOM 669 N N . ARG A 1 85 ? 32.613 -12.585 -19.532 1.00 48.19 85 ARG A N 1
ATOM 670 C CA . ARG A 1 85 ? 33.946 -12.363 -20.107 1.00 48.19 85 ARG A CA 1
ATOM 671 C C . ARG A 1 85 ? 35.056 -12.868 -19.201 1.00 48.19 85 ARG A C 1
ATOM 673 O O . ARG A 1 85 ? 35.020 -12.546 -17.997 1.00 48.19 85 ARG A O 1
#

Solvent-accessible surface area (backbone atoms only — not comparable to full-atom values): 5408 Å² total; per-residue (Å²): 130,83,76,79,71,64,76,70,68,48,62,74,30,53,79,67,74,39,78,57,43,76,40,83,70,33,78,45,80,44,79,52,101,88,46,77,43,55,36,38,31,31,34,25,79,72,78,68,50,40,33,38,25,72,55,73,80,50,76,44,83,52,55,72,72,58,45,46,64,60,46,71,51,72,87,72,82,82,80,70,82,80,77,84,126

Foldseek 3Di:
DDPLPLPDFDPVCVVVVHGWDKDFQAWDFDQDPVGTFIKTWIAGPVPGWIWIDRDSHDTDGDDPVRCCVGRVPVPDDPPPPPPDD

pLDDT: mean 78.92, std 17.4, range [34.09, 94.56]

Nearest PDB structures (foldseek):
  2bz0-assembly1_A  TM=8.181E-01  e=1.493E+00  Escherichia coli
  2bz1-assembly1_A-2  TM=7.560E-01  e=2.013E+00  Escherichia coli
  6rm3-assembly1_SCC  TM=5.501E-01  e=7.292E-01  Vairimorpha necatrix
  2l33-assembly1_A  TM=4.595E-01  e=3.657E+00  Homo sapiens
  5kz5-assembly1_J  TM=4.231E-01  e=4.930E+00  Homo sapiens

Secondary structure (DSSP, 8-state):
----------HHHHHTT----EEEEEEEEEEETTEEEEEEEEEETTT--EEEESSSS-EEE--HHHHIIIIITTTS---------

Mean predicted aligned error: 9.58 Å